Protein AF-A0A1W9GXA9-F1 (afdb_monomer)

Secondary structure (DSSP, 8-state):
-EEEEEEEEEESS-HHHHHHHHHHHHHHHTTSHHHHHHHHHHHHH-TT-S-HHHHHHHHHHHHHTS-HHHHSEEEEEEEEEETTEEEEEEEEE--SS----S---EEEEES-SSPPEEPS-TT-HHHHHHHHHHHHHHHHHHTTTSEE--HHHHHHTTT--HHHHHHS--

Nearest PDB structures (foldseek):
  7n0z-assembly1_A  TM=3.886E-01  e=2.620E+00  Homo sapiens
  7kpr-assembly1_B  TM=3.472E-01  e=4.188E+00  Homo sapiens
  4nkb-assembly1_B-2  TM=4.364E-01  e=5.296E+00  Caenorhabditis elegans
  4nkb-assembly1_A  TM=4.375E-01  e=7.983E+00  Caenorhabditis elegans

pLDDT: mean 88.66, std 10.54, range [59.41, 97.94]

Mean predicted aligned error: 6.64 Å

Radius of gyration: 21.47 Å; Cα contacts (8 Å, |Δi|>4): 237; chains: 1; bounding box: 40×28×62 Å

Foldseek 3Di:
DKFWFDKWFWFQDDPVVLVVVLVVQCVVQCPDPNNVVQLVVVCVVPVPDPCSVVVSSQVSCVVSQHDRVPQRGFWMWIWIDDPQWIATWIWGFPDPDRDRDPDGDIDTPGRHQDDIFGQPDLVDLVSLLVRVVVVVVRVCVVSVSIDIPCPVVVVCSVPDSSSVSNVPGD

Structure (mmCIF, N/CA/C/O backbone):
data_AF-A0A1W9GXA9-F1
#
_entry.id   AF-A0A1W9GXA9-F1
#
loop_
_atom_site.group_PDB
_atom_site.id
_atom_site.type_symbol
_atom_site.label_atom_id
_atom_site.label_alt_id
_atom_site.label_comp_id
_atom_site.label_asym_id
_atom_site.label_entity_id
_atom_site.label_seq_id
_atom_site.pdbx_PDB_ins_code
_atom_site.Cartn_x
_atom_site.Cartn_y
_atom_site.Cartn_z
_atom_site.occupancy
_atom_site.B_iso_or_equiv
_atom_site.auth_seq_id
_atom_site.auth_comp_id
_atom_site.auth_asym_id
_atom_site.auth_atom_id
_atom_site.pdbx_PDB_model_num
ATOM 1 N N . MET A 1 1 ? -3.124 -10.463 21.929 1.00 69.94 1 MET A N 1
ATOM 2 C CA . MET A 1 1 ? -2.898 -11.278 20.712 1.00 69.94 1 MET A CA 1
ATOM 3 C C . MET A 1 1 ? -2.881 -10.351 19.504 1.00 69.94 1 MET A C 1
ATOM 5 O O . MET A 1 1 ? -3.643 -9.392 19.504 1.00 69.94 1 MET A O 1
ATOM 9 N N . LYS A 1 2 ? -1.987 -10.582 18.538 1.00 85.88 2 LYS A N 1
ATOM 10 C CA . LYS A 1 2 ? -1.835 -9.767 17.324 1.00 85.88 2 LYS A CA 1
ATOM 11 C C . LYS A 1 2 ? -2.601 -10.443 16.184 1.00 85.88 2 LYS A C 1
ATOM 13 O O . LYS A 1 2 ? -2.265 -11.579 15.882 1.00 85.88 2 LYS A O 1
ATOM 18 N N . LYS A 1 3 ? -3.582 -9.767 15.583 1.00 92.56 3 LYS A N 1
ATOM 19 C CA . LYS A 1 3 ? -4.440 -10.329 14.523 1.00 92.56 3 LYS A CA 1
ATOM 20 C C . LYS A 1 3 ? -4.248 -9.593 13.203 1.00 92.56 3 LYS A C 1
ATOM 22 O O . LYS A 1 3 ? -4.420 -8.376 13.172 1.00 92.56 3 LYS A O 1
ATOM 27 N N . TYR A 1 4 ? -3.865 -10.294 12.141 1.00 94.50 4 TYR A N 1
ATOM 28 C CA . TYR A 1 4 ? -3.685 -9.740 10.795 1.00 94.50 4 TYR A CA 1
ATOM 29 C C . TYR A 1 4 ? -5.027 -9.629 10.078 1.00 94.50 4 TYR A C 1
ATOM 31 O O . TYR A 1 4 ? -5.739 -10.626 9.968 1.00 94.50 4 TYR A O 1
ATOM 39 N N . PHE A 1 5 ? -5.340 -8.455 9.527 1.00 94.31 5 PHE A N 1
ATOM 40 C CA . PHE A 1 5 ? -6.616 -8.264 8.829 1.00 94.31 5 PHE A CA 1
ATOM 41 C C . PHE A 1 5 ? -6.502 -7.654 7.428 1.00 94.31 5 PHE A C 1
ATOM 43 O O . PHE A 1 5 ? -7.393 -7.869 6.613 1.00 94.31 5 PHE A O 1
ATOM 50 N N . PHE A 1 6 ? -5.445 -6.903 7.108 1.00 95.31 6 PHE A N 1
ATOM 51 C CA . PHE A 1 6 ? -5.341 -6.259 5.795 1.00 95.31 6 PHE A CA 1
ATOM 52 C C . PHE A 1 6 ? -3.895 -5.970 5.398 1.00 95.31 6 PHE A C 1
ATOM 54 O O . PHE A 1 6 ? -3.012 -5.853 6.251 1.00 95.31 6 PHE A O 1
ATOM 61 N N . GLU A 1 7 ? -3.649 -5.802 4.100 1.00 96.12 7 GLU A N 1
ATOM 62 C CA . GLU A 1 7 ? -2.363 -5.342 3.590 1.00 96.12 7 GLU A CA 1
ATOM 63 C C . GLU A 1 7 ? -2.499 -4.327 2.461 1.00 96.12 7 GLU A C 1
ATOM 65 O O . GLU A 1 7 ? -3.399 -4.401 1.630 1.00 96.12 7 GLU A O 1
ATOM 70 N N . ILE A 1 8 ? -1.575 -3.370 2.445 1.00 97.62 8 ILE A N 1
ATOM 71 C CA . ILE A 1 8 ? -1.502 -2.302 1.451 1.00 97.62 8 ILE A CA 1
ATOM 72 C C . ILE A 1 8 ? -0.194 -2.473 0.677 1.00 97.62 8 ILE A C 1
ATOM 74 O O . ILE A 1 8 ? 0.885 -2.382 1.283 1.00 97.62 8 ILE A O 1
ATOM 78 N N . PRO A 1 9 ? -0.248 -2.717 -0.642 1.00 97.62 9 PRO A N 1
ATOM 79 C CA . PRO A 1 9 ? 0.946 -2.758 -1.465 1.00 97.62 9 PRO A CA 1
ATOM 80 C C . PRO A 1 9 ? 1.622 -1.385 -1.532 1.00 97.62 9 PRO A C 1
ATOM 82 O O . PRO A 1 9 ? 0.980 -0.338 -1.645 1.00 97.62 9 PRO A O 1
ATOM 85 N N . VAL 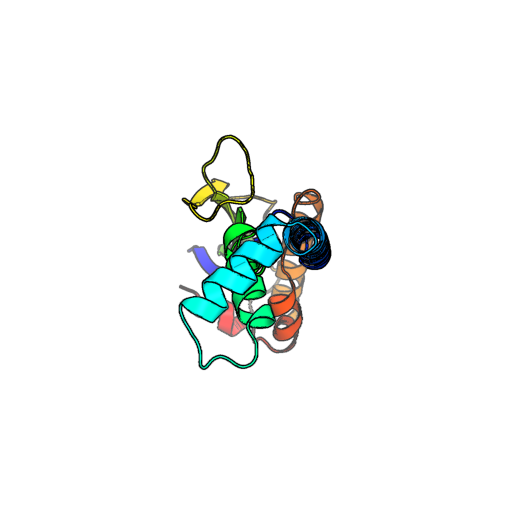A 1 10 ? 2.949 -1.403 -1.489 1.00 97.50 10 VAL A N 1
ATOM 86 C CA . VAL A 1 10 ? 3.802 -0.224 -1.626 1.00 97.50 10 VAL A CA 1
ATOM 87 C C . VAL A 1 10 ? 4.544 -0.326 -2.947 1.00 97.50 10 VAL A C 1
ATOM 89 O O . VAL A 1 10 ? 5.342 -1.244 -3.139 1.00 97.50 10 VAL A O 1
ATOM 92 N N . TYR A 1 11 ? 4.322 0.624 -3.844 1.00 97.19 11 TYR A N 1
ATOM 93 C CA . TYR A 1 11 ? 4.944 0.698 -5.160 1.00 97.19 11 TYR A CA 1
ATOM 94 C C . TYR A 1 11 ? 6.095 1.701 -5.180 1.00 97.19 11 TYR A C 1
ATOM 96 O O . TYR A 1 11 ? 6.095 2.716 -4.479 1.00 97.19 11 TYR A O 1
ATOM 104 N N . ARG A 1 12 ? 7.095 1.435 -6.025 1.00 95.81 12 ARG A N 1
ATOM 105 C CA . ARG A 1 12 ? 8.227 2.353 -6.228 1.00 95.81 12 ARG A CA 1
ATOM 106 C C . ARG A 1 12 ? 7.792 3.689 -6.834 1.00 95.81 12 ARG A C 1
ATOM 108 O O . ARG A 1 12 ? 8.354 4.719 -6.475 1.00 95.81 12 ARG A O 1
ATOM 115 N N . ILE A 1 13 ? 6.857 3.635 -7.782 1.00 95.62 13 ILE A N 1
ATOM 116 C CA . ILE A 1 13 ? 6.301 4.758 -8.548 1.00 95.62 13 ILE A CA 1
ATOM 117 C C . ILE A 1 13 ? 4.809 4.514 -8.801 1.00 95.62 13 ILE A C 1
ATOM 119 O O . ILE A 1 13 ? 4.375 3.362 -8.756 1.00 95.62 13 ILE A O 1
ATOM 123 N N . SER A 1 14 ? 4.044 5.571 -9.083 1.00 95.38 14 SER A N 1
ATOM 124 C CA . SER A 1 14 ? 2.632 5.451 -9.466 1.00 95.38 14 SER A CA 1
ATOM 125 C C . SER A 1 14 ? 2.458 4.777 -10.829 1.00 95.38 14 SER A C 1
ATOM 127 O O . SER A 1 14 ? 3.386 4.758 -11.646 1.00 95.38 14 SER A O 1
ATOM 129 N N . GLU A 1 15 ? 1.252 4.270 -11.081 1.00 95.25 15 GLU A N 1
ATOM 130 C CA . GLU A 1 15 ? 0.869 3.647 -12.352 1.00 95.25 15 GLU A CA 1
ATOM 131 C C . GLU A 1 15 ? 1.061 4.606 -13.526 1.00 95.25 15 GLU A C 1
ATOM 133 O O . GLU A 1 15 ? 1.800 4.298 -14.453 1.00 95.25 15 GLU A O 1
ATOM 138 N N . SER A 1 16 ? 0.551 5.833 -13.410 1.00 95.25 16 SER A N 1
ATOM 139 C CA . SER A 1 16 ? 0.685 6.870 -14.441 1.00 95.25 16 SER A CA 1
ATOM 140 C C . SER A 1 16 ? 2.138 7.181 -14.824 1.00 95.25 16 SER A C 1
ATOM 142 O O . SER A 1 16 ? 2.463 7.385 -15.995 1.00 95.25 16 SER A O 1
ATOM 144 N N . VAL A 1 17 ? 3.051 7.204 -13.845 1.00 96.00 17 VAL A N 1
ATOM 145 C CA . VAL A 1 17 ? 4.482 7.422 -14.102 1.00 96.00 17 VAL A CA 1
ATOM 146 C C . VAL A 1 17 ? 5.093 6.198 -14.781 1.00 96.00 17 VAL A C 1
ATOM 148 O O . VAL A 1 17 ? 5.953 6.351 -15.648 1.00 96.00 17 VAL A O 1
ATOM 151 N N . TYR A 1 18 ? 4.669 4.991 -14.405 1.00 95.56 18 TYR A N 1
ATOM 152 C CA . TYR A 1 18 ? 5.134 3.760 -15.034 1.00 95.56 18 TYR A CA 1
ATOM 153 C C . TYR A 1 18 ? 4.668 3.637 -16.482 1.00 95.56 18 TYR A C 1
ATOM 155 O O . TYR A 1 18 ? 5.490 3.350 -17.347 1.00 95.56 18 TYR A O 1
ATOM 163 N N . GLU A 1 19 ? 3.386 3.885 -16.744 1.00 93.19 19 GLU A N 1
ATOM 164 C CA . GLU A 1 19 ? 2.795 3.865 -18.083 1.00 93.19 19 GLU A CA 1
ATOM 165 C C . GLU A 1 19 ? 3.527 4.836 -19.003 1.00 93.19 19 GLU A C 1
ATOM 167 O O . GLU A 1 19 ? 4.008 4.430 -20.057 1.00 93.19 19 GLU A O 1
ATOM 172 N N . LYS A 1 20 ? 3.777 6.070 -18.546 1.00 94.94 20 LYS A N 1
ATOM 173 C CA . LYS A 1 20 ? 4.577 7.039 -19.306 1.00 94.94 20 LYS A CA 1
ATOM 174 C C . LYS A 1 20 ? 5.991 6.529 -19.614 1.00 94.94 20 LYS A C 1
ATOM 176 O O . LYS A 1 20 ? 6.464 6.660 -20.740 1.00 94.94 20 LYS A O 1
ATOM 181 N N . GLN A 1 21 ? 6.678 5.931 -18.634 1.00 94.81 21 GLN A N 1
ATOM 182 C CA . GLN A 1 21 ? 8.014 5.355 -18.855 1.00 94.81 21 GLN A CA 1
ATOM 183 C C . GLN A 1 21 ? 7.986 4.166 -19.826 1.00 94.81 21 GLN A C 1
ATOM 185 O O . GLN A 1 21 ? 8.954 3.962 -20.563 1.00 94.81 21 GLN A O 1
ATOM 190 N N . MET A 1 22 ? 6.915 3.370 -19.806 1.00 91.00 22 MET A N 1
ATOM 191 C CA . MET A 1 22 ? 6.728 2.238 -20.708 1.00 91.00 22 MET A CA 1
ATOM 192 C C . MET A 1 22 ? 6.455 2.722 -22.130 1.00 91.00 22 MET A C 1
ATOM 194 O O . MET A 1 22 ? 7.119 2.262 -23.054 1.00 91.00 22 MET A O 1
ATOM 198 N N . ASP A 1 23 ? 5.570 3.699 -22.304 1.00 89.12 23 ASP A N 1
ATOM 199 C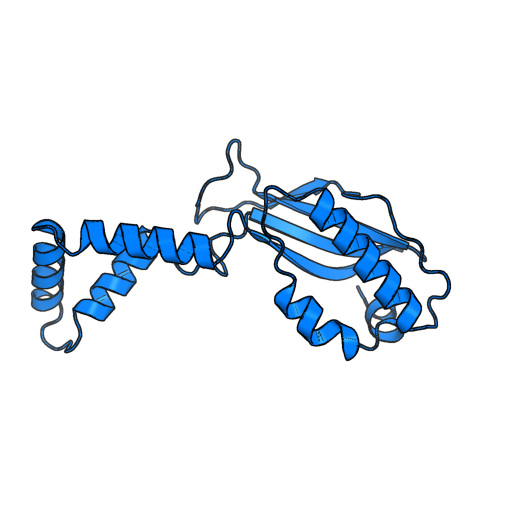 CA . ASP A 1 23 ? 5.282 4.312 -23.599 1.00 89.12 23 ASP A CA 1
ATOM 200 C C . ASP A 1 23 ? 6.537 4.915 -24.227 1.00 89.12 23 ASP A C 1
ATOM 202 O O . ASP A 1 23 ? 6.823 4.670 -25.398 1.00 89.12 23 ASP A O 1
ATOM 206 N N . ASP 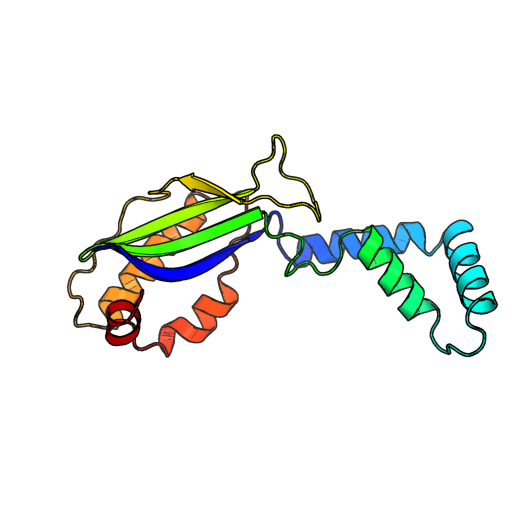A 1 24 ? 7.334 5.651 -23.448 1.00 90.69 24 ASP A N 1
ATOM 207 C CA . ASP A 1 24 ? 8.606 6.207 -23.914 1.00 90.69 24 ASP A CA 1
ATOM 208 C C . ASP A 1 24 ? 9.600 5.103 -24.317 1.00 90.69 24 ASP A C 1
ATOM 210 O O . ASP A 1 24 ? 10.347 5.256 -25.286 1.00 90.69 24 ASP A O 1
ATOM 214 N N . PHE A 1 25 ? 9.617 3.972 -23.603 1.00 89.69 25 PHE A N 1
ATOM 215 C CA . PHE A 1 25 ? 10.440 2.814 -23.959 1.00 89.69 25 PHE A CA 1
ATOM 216 C C . PHE A 1 25 ? 9.978 2.169 -25.273 1.00 89.69 25 PHE A C 1
ATOM 218 O O . PHE A 1 25 ? 10.801 1.937 -26.163 1.00 89.69 25 PHE A O 1
ATOM 225 N N . LEU A 1 26 ? 8.672 1.933 -25.426 1.00 84.44 26 LEU A N 1
ATOM 226 C CA . LEU A 1 26 ? 8.079 1.364 -26.637 1.00 84.44 26 LEU A CA 1
ATOM 227 C C . LEU A 1 26 ? 8.331 2.272 -27.846 1.00 84.44 26 LEU A C 1
ATOM 229 O O . LEU A 1 26 ? 8.832 1.804 -28.871 1.00 84.44 26 LEU A O 1
ATOM 233 N N . ARG A 1 27 ? 8.108 3.584 -27.696 1.00 82.25 27 ARG A N 1
ATOM 234 C CA . ARG A 1 27 ? 8.406 4.600 -28.718 1.00 82.25 27 ARG A CA 1
ATOM 235 C C . ARG A 1 27 ? 9.881 4.698 -29.077 1.00 82.25 27 ARG A C 1
ATOM 237 O O . ARG A 1 27 ? 10.184 5.245 -30.119 1.00 82.25 27 ARG A O 1
ATOM 244 N N . ARG A 1 28 ? 10.819 4.224 -28.259 1.00 83.12 28 ARG A N 1
ATOM 245 C CA . ARG A 1 28 ? 12.245 4.190 -28.640 1.00 83.12 28 ARG A CA 1
ATOM 246 C C . ARG A 1 28 ? 12.629 2.898 -29.346 1.00 83.12 28 ARG A C 1
ATOM 248 O O . ARG A 1 28 ? 13.540 2.907 -30.163 1.00 83.12 28 ARG A O 1
ATOM 255 N N . LYS A 1 29 ? 11.964 1.787 -29.031 1.00 79.25 29 LYS A N 1
ATOM 256 C CA . LYS A 1 29 ? 12.282 0.463 -29.582 1.00 79.25 29 LYS A CA 1
ATOM 257 C C . LYS A 1 29 ? 11.605 0.217 -30.931 1.00 79.25 29 LYS A C 1
ATOM 259 O O . LYS A 1 29 ? 12.282 -0.172 -31.880 1.00 79.25 29 LYS A O 1
ATOM 264 N N . ILE A 1 30 ? 10.307 0.503 -31.034 1.00 73.06 30 ILE A N 1
ATOM 265 C CA . ILE A 1 30 ? 9.488 0.228 -32.226 1.00 73.06 30 ILE A CA 1
ATOM 266 C C . ILE A 1 30 ? 9.929 1.024 -33.476 1.00 73.06 30 ILE A C 1
ATOM 268 O O . ILE A 1 30 ? 10.018 0.411 -34.536 1.00 73.06 30 ILE A O 1
ATOM 272 N N . PRO A 1 31 ? 10.275 2.329 -33.416 1.00 62.38 31 PRO A N 1
ATOM 273 C CA . PRO A 1 31 ? 10.639 3.090 -34.618 1.00 62.38 31 PRO A CA 1
ATOM 274 C C . PRO A 1 31 ? 12.088 2.902 -35.093 1.00 62.38 31 PRO A C 1
ATOM 276 O O . PRO A 1 31 ? 12.530 3.605 -35.997 1.00 62.38 31 PRO A O 1
ATOM 279 N N . THR A 1 32 ? 12.849 1.967 -34.521 1.00 64.19 32 THR A N 1
ATOM 280 C CA . THR A 1 32 ? 14.210 1.661 -34.996 1.00 64.19 32 THR A CA 1
ATOM 281 C C . THR A 1 32 ? 14.210 0.499 -35.991 1.00 64.19 32 THR A C 1
ATOM 283 O O . THR A 1 32 ? 13.336 -0.366 -35.949 1.00 64.19 32 THR A O 1
ATOM 286 N N . TYR A 1 33 ? 15.238 0.423 -36.848 1.00 60.38 33 TYR A N 1
ATOM 287 C CA . TYR A 1 33 ? 15.481 -0.715 -37.752 1.00 60.38 33 TYR A CA 1
ATOM 288 C C . TYR A 1 33 ? 15.411 -2.073 -37.028 1.00 60.38 33 TYR A C 1
ATOM 290 O O . TYR A 1 33 ? 14.877 -3.040 -37.563 1.00 60.38 33 TYR A O 1
ATOM 298 N N . ASN A 1 34 ? 15.882 -2.136 -35.778 1.00 65.38 34 ASN A N 1
ATOM 299 C CA . ASN A 1 34 ? 15.817 -3.345 -34.957 1.00 65.38 34 ASN A CA 1
ATOM 300 C C . ASN A 1 34 ? 14.381 -3.707 -34.546 1.00 65.38 34 ASN A C 1
ATOM 302 O O . ASN A 1 34 ? 14.035 -4.885 -34.586 1.00 65.38 34 ASN A O 1
ATOM 306 N N . GLY A 1 35 ? 13.540 -2.716 -34.230 1.00 66.81 35 GLY A N 1
ATOM 307 C CA . GLY A 1 35 ? 12.112 -2.927 -33.984 1.00 66.81 35 GLY A CA 1
ATOM 308 C C . GLY A 1 35 ? 11.412 -3.494 -35.218 1.00 66.81 35 GLY A C 1
ATOM 309 O O . GLY A 1 35 ? 10.742 -4.518 -35.130 1.00 66.81 35 GLY A O 1
ATOM 310 N N . MET A 1 36 ? 11.655 -2.916 -36.401 1.00 68.12 36 MET A N 1
ATOM 311 C CA . MET A 1 36 ? 11.118 -3.452 -37.662 1.00 68.12 36 MET A CA 1
ATOM 312 C C . MET A 1 36 ? 11.651 -4.854 -37.986 1.00 68.12 36 MET A C 1
ATOM 314 O O . MET A 1 36 ? 10.890 -5.706 -38.441 1.00 68.12 36 MET A O 1
ATOM 318 N N . LYS A 1 37 ? 12.933 -5.127 -37.711 1.00 69.50 37 LYS A N 1
ATOM 319 C CA . LYS A 1 37 ? 13.539 -6.455 -37.868 1.00 69.50 37 LYS A CA 1
ATOM 320 C C . LYS A 1 37 ? 12.872 -7.494 -36.961 1.00 69.50 37 LYS A C 1
ATOM 322 O O . LYS A 1 37 ? 12.609 -8.601 -37.421 1.00 69.50 37 LYS A O 1
ATOM 327 N N . GLU A 1 38 ? 12.560 -7.161 -35.709 1.00 69.06 38 GLU A N 1
ATOM 328 C CA . GLU A 1 38 ? 11.819 -8.050 -34.799 1.00 69.06 38 GLU A CA 1
ATOM 329 C C . GLU A 1 38 ? 10.371 -8.282 -35.253 1.00 69.06 38 GLU A C 1
ATOM 331 O O . GLU A 1 38 ? 9.897 -9.420 -35.201 1.00 69.06 38 GLU A O 1
ATOM 336 N N . ILE A 1 39 ? 9.689 -7.256 -35.783 1.00 69.88 39 ILE A N 1
ATOM 337 C CA . ILE A 1 39 ? 8.365 -7.424 -36.410 1.00 69.88 39 ILE A CA 1
ATOM 338 C C . ILE A 1 39 ? 8.471 -8.402 -37.582 1.00 69.88 39 ILE A C 1
ATOM 340 O O . ILE A 1 39 ? 7.695 -9.354 -37.657 1.00 69.88 39 ILE A O 1
ATOM 344 N N . LEU A 1 40 ? 9.458 -8.222 -38.463 1.00 70.56 40 LEU A N 1
ATOM 345 C CA . LEU A 1 40 ? 9.659 -9.087 -39.625 1.00 70.56 40 LEU A CA 1
ATOM 346 C C . LEU A 1 40 ? 9.959 -10.537 -39.208 1.00 70.56 40 LEU A C 1
ATOM 348 O O . LEU A 1 40 ? 9.346 -11.470 -39.719 1.00 70.56 40 LEU A O 1
ATOM 352 N N . LEU A 1 41 ? 10.855 -10.731 -38.235 1.00 73.81 41 LEU A N 1
ATOM 353 C CA . LEU A 1 41 ? 11.200 -12.050 -37.697 1.00 73.81 41 LEU A CA 1
ATOM 354 C C . LEU A 1 41 ? 10.008 -12.731 -37.013 1.00 73.81 41 LEU A C 1
ATOM 356 O O . LEU A 1 41 ? 9.854 -13.947 -37.132 1.00 73.81 41 LEU A O 1
ATOM 360 N N . SER A 1 42 ? 9.158 -11.976 -36.312 1.00 68.69 42 SER A N 1
ATOM 361 C CA . SER A 1 42 ? 7.955 -12.533 -35.684 1.00 68.69 42 SER A CA 1
ATOM 362 C C . SER A 1 42 ? 6.909 -12.961 -36.719 1.00 68.69 42 SER A C 1
ATOM 364 O O . SER A 1 42 ? 6.326 -14.032 -36.557 1.00 68.69 42 SER A O 1
ATOM 366 N N . ARG A 1 43 ? 6.751 -12.204 -37.819 1.00 69.75 43 ARG A N 1
ATOM 367 C CA . ARG A 1 43 ? 5.917 -12.575 -38.979 1.00 69.75 43 ARG A CA 1
ATOM 368 C C . ARG A 1 43 ? 6.410 -13.840 -39.671 1.00 69.75 43 ARG A C 1
ATOM 370 O O . ARG A 1 43 ? 5.609 -14.720 -39.952 1.00 69.75 43 ARG A O 1
ATOM 377 N N . ILE A 1 44 ? 7.720 -13.950 -39.902 1.00 74.00 44 ILE A N 1
ATOM 378 C CA . ILE A 1 44 ? 8.326 -15.136 -40.530 1.00 74.00 44 ILE A CA 1
ATOM 379 C C . ILE A 1 44 ? 8.126 -16.378 -39.652 1.00 74.00 44 ILE A C 1
ATOM 381 O O . ILE A 1 44 ? 7.814 -17.448 -40.165 1.00 74.00 44 ILE A O 1
ATOM 385 N N . LYS A 1 45 ? 8.282 -16.247 -38.328 1.00 74.94 45 LYS A N 1
ATOM 386 C CA . LYS A 1 45 ? 8.080 -17.366 -37.394 1.00 74.94 45 LYS A CA 1
ATOM 387 C C . LYS A 1 45 ? 6.612 -17.755 -37.215 1.00 74.94 45 LYS A C 1
ATOM 389 O O . LYS A 1 45 ? 6.350 -18.918 -36.939 1.00 74.94 45 LYS A O 1
ATOM 394 N N . ASN A 1 46 ? 5.677 -16.812 -37.348 1.00 70.12 46 ASN A N 1
ATOM 395 C CA . ASN A 1 46 ? 4.248 -17.040 -37.120 1.00 70.12 46 ASN A CA 1
ATOM 396 C C . ASN A 1 46 ? 3.396 -16.453 -38.267 1.00 70.12 46 ASN A C 1
ATOM 398 O O . ASN A 1 46 ? 2.716 -15.442 -38.070 1.00 70.12 46 ASN A O 1
ATOM 402 N N . PRO A 1 47 ? 3.396 -17.079 -39.459 1.00 61.59 47 PRO A N 1
ATOM 403 C CA . PRO A 1 47 ? 2.806 -16.515 -40.681 1.00 61.59 47 PRO A CA 1
ATOM 404 C C . PRO A 1 47 ? 1.265 -16.396 -40.704 1.00 61.59 47 PRO A C 1
ATOM 406 O O . PRO A 1 47 ? 0.706 -16.028 -41.731 1.00 61.59 47 PRO A O 1
ATOM 409 N N . GLY A 1 48 ? 0.565 -16.666 -39.594 1.00 65.12 48 GLY A N 1
ATOM 410 C CA . GLY A 1 48 ? -0.901 -16.579 -39.482 1.00 65.12 48 GLY A CA 1
ATOM 411 C C . GLY A 1 48 ? -1.428 -15.538 -38.485 1.00 65.12 48 GLY A C 1
ATOM 412 O O . GLY A 1 48 ? -2.634 -15.470 -38.265 1.00 65.12 48 GLY A O 1
ATOM 413 N N . ILE A 1 49 ? -0.557 -14.750 -37.845 1.00 63.03 49 ILE A N 1
ATOM 414 C CA . ILE A 1 49 ? -0.970 -13.774 -36.823 1.00 63.03 49 ILE A CA 1
ATOM 415 C C . ILE A 1 49 ? -1.248 -12.418 -37.482 1.00 63.03 49 ILE A C 1
ATOM 417 O O . ILE A 1 49 ? -0.335 -11.778 -38.005 1.00 63.03 49 ILE A O 1
ATOM 421 N N . SER A 1 50 ? -2.506 -11.969 -37.426 1.00 59.41 50 SER A N 1
ATOM 422 C CA . SER A 1 50 ? -2.969 -10.713 -38.037 1.00 59.41 50 SER A CA 1
ATOM 423 C C . SER A 1 50 ? -2.440 -9.452 -37.345 1.00 59.41 50 SER A C 1
ATOM 425 O O . SER A 1 50 ? -2.306 -8.418 -37.995 1.00 59.41 50 SER A O 1
ATOM 427 N N . ASP A 1 51 ? -2.091 -9.531 -36.055 1.00 68.56 51 ASP A N 1
ATOM 428 C CA . ASP A 1 51 ? -1.640 -8.382 -35.265 1.00 68.56 51 ASP A CA 1
ATOM 429 C C . ASP A 1 51 ? -0.251 -8.600 -34.644 1.00 68.56 51 ASP A C 1
ATOM 431 O O . ASP A 1 51 ? -0.058 -8.816 -33.443 1.00 68.56 51 ASP A O 1
ATOM 435 N N . THR A 1 52 ? 0.769 -8.543 -35.498 1.00 65.31 52 THR A N 1
ATOM 436 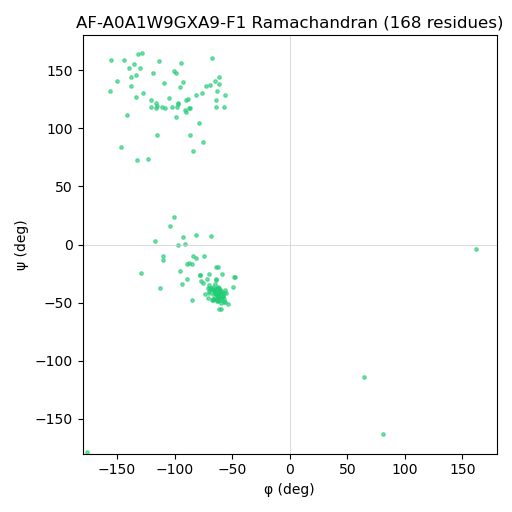C CA . THR A 1 52 ? 2.176 -8.602 -35.075 1.00 65.31 52 THR A CA 1
ATOM 437 C C . THR A 1 52 ? 2.605 -7.421 -34.206 1.00 65.31 52 THR A C 1
ATOM 439 O O . THR A 1 52 ? 3.586 -7.536 -33.470 1.00 65.31 52 THR A O 1
ATOM 442 N N . ASN A 1 53 ? 1.870 -6.305 -34.242 1.00 66.38 53 ASN A N 1
ATOM 443 C CA . ASN A 1 53 ? 2.163 -5.141 -33.411 1.00 66.38 53 ASN A CA 1
ATOM 444 C C . ASN A 1 53 ? 1.776 -5.407 -31.952 1.00 66.38 53 ASN A C 1
ATOM 446 O O . ASN A 1 53 ? 2.571 -5.120 -31.054 1.00 66.38 53 ASN A O 1
ATOM 450 N N . ALA A 1 54 ? 0.616 -6.022 -31.704 1.00 67.69 54 ALA A N 1
ATOM 451 C CA . ALA A 1 54 ? 0.205 -6.438 -30.363 1.00 67.69 54 ALA A CA 1
ATOM 452 C C . ALA A 1 54 ? 1.176 -7.461 -29.744 1.00 67.69 54 ALA A C 1
ATOM 454 O O . ALA A 1 54 ? 1.547 -7.347 -28.573 1.00 67.69 54 ALA A O 1
ATOM 455 N N . MET A 1 55 ? 1.659 -8.425 -30.537 1.00 71.44 55 MET A N 1
ATOM 456 C CA . MET A 1 55 ? 2.621 -9.430 -30.070 1.00 71.44 55 MET A CA 1
ATOM 457 C C . MET A 1 55 ? 3.976 -8.811 -29.698 1.00 71.44 55 MET A C 1
ATOM 459 O O . MET A 1 55 ? 4.499 -9.098 -28.616 1.00 71.44 55 MET A O 1
ATOM 463 N N . LEU A 1 56 ? 4.524 -7.933 -30.548 1.00 72.50 56 LEU A N 1
ATOM 464 C CA . LEU A 1 56 ? 5.767 -7.220 -30.243 1.00 72.50 56 LEU A CA 1
ATOM 465 C C . LEU A 1 56 ? 5.599 -6.323 -29.013 1.00 72.50 56 LEU A C 1
ATOM 467 O O . LEU A 1 56 ? 6.456 -6.327 -28.133 1.00 72.50 56 LEU A O 1
ATOM 471 N N . SER A 1 57 ? 4.479 -5.607 -28.915 1.00 71.50 57 SER A N 1
ATOM 472 C CA . SER A 1 57 ? 4.174 -4.761 -27.758 1.00 71.50 57 SER A CA 1
ATOM 473 C C . SER A 1 57 ? 4.148 -5.594 -26.476 1.00 71.50 57 SER A C 1
ATOM 475 O O . SER A 1 57 ?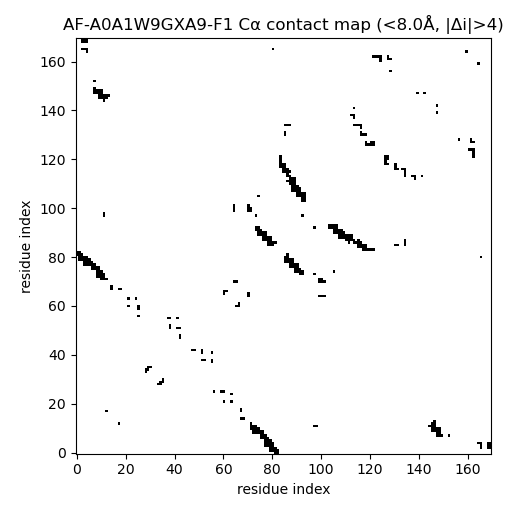 4.800 -5.236 -25.502 1.00 71.50 57 SER A O 1
ATOM 477 N N . GLY A 1 58 ? 3.525 -6.777 -26.497 1.00 78.12 58 GLY A N 1
ATOM 478 C CA . GLY A 1 58 ? 3.547 -7.714 -25.372 1.00 78.12 58 GLY A CA 1
ATOM 479 C C . GLY A 1 58 ? 4.951 -8.218 -25.003 1.00 78.12 58 GLY A C 1
ATOM 480 O O . GLY A 1 58 ? 5.265 -8.359 -23.818 1.00 78.12 58 GLY A O 1
ATOM 481 N N . MET A 1 59 ? 5.819 -8.475 -25.987 1.00 81.81 59 MET A N 1
ATOM 482 C CA . MET A 1 59 ? 7.218 -8.858 -25.742 1.00 81.81 59 MET A CA 1
ATOM 483 C C . MET A 1 59 ? 8.029 -7.707 -25.140 1.00 81.81 59 MET A C 1
ATOM 485 O O . MET A 1 59 ? 8.693 -7.894 -24.119 1.00 81.81 59 MET A O 1
ATOM 489 N N . LEU A 1 60 ? 7.927 -6.510 -25.717 1.00 83.25 60 LEU A N 1
ATOM 490 C CA . LEU A 1 60 ? 8.635 -5.319 -25.255 1.00 83.25 60 LEU A CA 1
ATOM 491 C C . LEU A 1 60 ? 8.139 -4.859 -23.880 1.00 83.25 60 LEU A C 1
ATOM 493 O O . LEU A 1 60 ? 8.950 -4.472 -23.043 1.00 83.25 60 LEU A O 1
ATOM 497 N N . SER A 1 61 ? 6.843 -4.977 -23.580 1.00 83.56 61 SER A N 1
ATOM 498 C CA . SER A 1 61 ? 6.317 -4.741 -22.232 1.00 83.56 61 SER A CA 1
ATOM 499 C C . SER A 1 61 ? 6.931 -5.710 -21.218 1.00 83.56 61 SER A C 1
ATOM 501 O O . SER A 1 61 ? 7.286 -5.296 -20.113 1.00 83.56 61 SER A O 1
ATOM 503 N N . LYS A 1 62 ? 7.136 -6.988 -21.576 1.00 85.81 62 LYS A N 1
ATOM 504 C CA . LYS A 1 62 ? 7.839 -7.960 -20.715 1.00 85.81 62 LYS A CA 1
ATOM 505 C C . LYS A 1 62 ? 9.325 -7.631 -20.548 1.00 85.81 62 LYS A C 1
ATOM 507 O O . LYS A 1 62 ? 9.841 -7.814 -19.444 1.00 85.81 62 LYS A O 1
ATOM 512 N N . GLU A 1 63 ? 9.998 -7.159 -21.600 1.00 87.94 63 GLU A N 1
ATOM 513 C CA . GLU A 1 63 ? 11.386 -6.668 -21.534 1.00 87.94 63 GLU A CA 1
ATOM 514 C C . GLU A 1 63 ? 11.483 -5.450 -20.609 1.00 87.94 63 GLU A C 1
ATOM 516 O O . GLU A 1 63 ? 12.357 -5.391 -19.743 1.00 87.94 63 GLU A O 1
ATOM 521 N N . PHE A 1 64 ? 10.541 -4.513 -20.735 1.00 90.19 64 PHE A N 1
ATOM 522 C CA . PHE A 1 64 ? 10.486 -3.320 -19.907 1.00 90.19 64 PHE A CA 1
ATOM 523 C C . PHE A 1 64 ? 10.297 -3.673 -18.431 1.00 90.19 64 PHE A C 1
ATOM 525 O O . PHE A 1 64 ? 10.996 -3.126 -17.580 1.00 90.19 64 PHE A O 1
ATOM 532 N N . GLY A 1 65 ? 9.374 -4.570 -18.097 1.00 89.25 65 GLY A N 1
ATOM 533 C CA . GLY A 1 65 ? 9.144 -4.971 -16.706 1.00 89.25 65 GLY A CA 1
ATOM 534 C C . GLY A 1 65 ? 7.812 -5.654 -16.416 1.00 89.25 65 GLY A C 1
ATOM 535 O O . GLY A 1 65 ? 7.617 -6.099 -15.289 1.00 89.25 65 GLY A O 1
ATOM 536 N N . GLY A 1 66 ? 6.931 -5.773 -17.407 1.00 91.19 66 GLY A N 1
ATOM 537 C CA . GLY A 1 66 ? 5.621 -6.404 -17.295 1.00 91.19 66 GLY A CA 1
ATOM 538 C C . GLY A 1 66 ? 4.550 -5.489 -16.689 1.00 91.19 66 GLY A C 1
ATOM 539 O O . GLY A 1 66 ? 4.719 -4.277 -16.641 1.00 91.19 66 GLY A O 1
ATOM 540 N N . PRO A 1 67 ? 3.426 -6.051 -16.220 1.00 91.19 67 PRO A N 1
ATOM 541 C CA . PRO A 1 67 ? 2.354 -5.253 -15.634 1.00 91.19 67 PRO A CA 1
ATOM 542 C C . PRO A 1 67 ? 2.795 -4.522 -14.356 1.00 91.19 67 PRO A C 1
ATOM 544 O O . PRO A 1 67 ? 3.360 -5.151 -13.450 1.00 91.19 67 PRO A O 1
ATOM 547 N N . TRP A 1 68 ? 2.492 -3.222 -14.268 1.00 94.12 68 TRP A N 1
ATOM 548 C CA . TRP A 1 68 ? 2.822 -2.354 -13.128 1.00 94.12 68 TRP A CA 1
ATOM 549 C C . TRP A 1 68 ? 2.315 -2.924 -11.798 1.00 94.12 68 TRP A C 1
ATOM 551 O O . TRP A 1 68 ? 3.112 -3.125 -10.875 1.00 94.12 68 TRP A O 1
ATOM 561 N N . LYS A 1 69 ? 1.022 -3.285 -11.764 1.00 93.94 69 LYS A N 1
ATOM 562 C CA . LYS A 1 69 ? 0.267 -3.770 -10.593 1.00 93.94 69 LYS A CA 1
ATOM 563 C C . LYS A 1 69 ? 0.963 -4.879 -9.799 1.00 93.94 69 LYS A C 1
ATOM 565 O O . LYS A 1 69 ? 0.770 -4.996 -8.601 1.00 93.94 69 LYS A O 1
ATOM 570 N N . TYR A 1 70 ? 1.805 -5.685 -10.439 1.00 9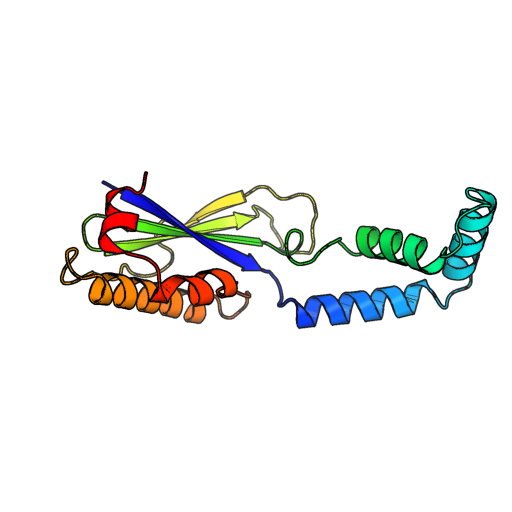2.06 70 TYR A N 1
ATOM 571 C CA . TYR A 1 70 ? 2.514 -6.783 -9.771 1.00 92.06 70 TYR A CA 1
ATOM 572 C C . TYR A 1 70 ? 4.028 -6.542 -9.706 1.00 92.06 70 TYR A C 1
ATOM 574 O O . TYR A 1 70 ? 4.702 -6.856 -8.716 1.00 92.06 70 TYR A O 1
ATOM 582 N N . ASN A 1 71 ? 4.602 -5.954 -10.759 1.00 92.88 71 ASN A N 1
ATOM 583 C CA . ASN A 1 71 ? 6.051 -5.891 -10.918 1.00 92.88 71 ASN A CA 1
ATOM 584 C C . ASN A 1 71 ? 6.696 -4.654 -10.283 1.00 92.88 71 ASN A C 1
ATOM 586 O O . ASN A 1 71 ? 7.885 -4.709 -9.974 1.00 92.88 71 ASN A O 1
ATOM 590 N N . GLU A 1 72 ? 5.947 -3.601 -9.951 1.00 94.94 72 GLU A N 1
ATOM 591 C CA . GLU A 1 72 ? 6.496 -2.409 -9.273 1.00 94.94 72 GLU A CA 1
ATOM 592 C C . GLU A 1 72 ? 6.324 -2.394 -7.747 1.00 94.94 72 GLU A C 1
ATOM 594 O O . GLU A 1 72 ? 6.813 -1.477 -7.085 1.00 94.94 72 GLU A O 1
ATOM 599 N N . ILE A 1 73 ? 5.708 -3.430 -7.165 1.00 96.06 73 ILE A N 1
ATOM 600 C CA . ILE A 1 73 ? 5.595 -3.570 -5.706 1.00 96.06 73 ILE A CA 1
ATOM 601 C C . ILE A 1 73 ? 6.986 -3.728 -5.070 1.00 96.06 73 ILE A C 1
ATOM 603 O O . ILE A 1 73 ? 7.733 -4.648 -5.405 1.00 96.06 73 ILE A O 1
ATOM 607 N N . ILE A 1 74 ? 7.332 -2.868 -4.122 1.00 96.88 74 ILE A N 1
ATOM 608 C CA . ILE A 1 74 ? 8.594 -2.893 -3.366 1.00 96.88 74 ILE A CA 1
ATOM 609 C C . ILE A 1 74 ? 8.398 -3.288 -1.904 1.00 96.88 74 ILE A C 1
ATOM 611 O O . ILE A 1 74 ? 9.374 -3.542 -1.197 1.00 96.88 74 ILE A O 1
ATOM 615 N N . GLY A 1 75 ? 7.155 -3.358 -1.444 1.00 96.94 75 GLY A N 1
ATOM 616 C CA . GLY A 1 75 ? 6.840 -3.771 -0.092 1.00 96.94 75 GLY A CA 1
ATOM 617 C C . GLY A 1 75 ? 5.347 -3.863 0.157 1.00 96.94 75 GLY A C 1
ATOM 618 O O . GLY A 1 75 ? 4.543 -3.594 -0.730 1.00 96.94 75 GLY A O 1
ATOM 619 N N . TYR A 1 76 ? 5.007 -4.215 1.387 1.00 97.94 76 TYR A N 1
ATOM 620 C CA . TYR A 1 76 ? 3.644 -4.284 1.885 1.00 97.94 76 TYR A CA 1
ATOM 621 C C . TYR A 1 76 ? 3.593 -3.707 3.294 1.00 97.94 76 TYR A C 1
ATOM 623 O O . TYR A 1 76 ? 4.453 -4.000 4.133 1.00 97.94 76 TYR A O 1
ATOM 631 N N . LEU A 1 77 ? 2.573 -2.899 3.554 1.00 97.81 77 LEU A N 1
ATOM 632 C CA . LEU A 1 77 ? 2.174 -2.521 4.901 1.00 97.81 77 LEU A CA 1
ATOM 633 C C . LEU A 1 77 ? 1.147 -3.544 5.369 1.00 97.81 77 LEU A C 1
ATOM 635 O O . LEU A 1 77 ? 0.069 -3.624 4.791 1.00 97.81 77 LEU A O 1
ATOM 639 N N . ARG A 1 78 ? 1.478 -4.340 6.384 1.00 97.19 78 ARG A N 1
ATOM 640 C CA . ARG A 1 78 ? 0.550 -5.313 6.973 1.00 97.19 78 ARG A CA 1
ATOM 641 C C . ARG A 1 78 ? -0.080 -4.698 8.211 1.00 97.19 78 ARG A C 1
ATOM 643 O O . ARG A 1 78 ? 0.639 -4.295 9.127 1.00 97.19 78 ARG A O 1
ATOM 650 N N . LEU A 1 79 ? -1.403 -4.610 8.216 1.00 96.19 79 LEU A N 1
ATOM 651 C CA . LEU A 1 79 ? -2.194 -4.016 9.282 1.00 96.19 79 LEU A CA 1
ATOM 652 C C . LEU A 1 79 ? -2.659 -5.110 10.239 1.00 96.19 79 LEU A C 1
ATOM 654 O O . LEU A 1 79 ? -3.123 -6.178 9.826 1.00 96.19 79 LEU A O 1
ATOM 658 N N . TYR A 1 80 ? -2.535 -4.816 11.526 1.00 95.62 80 TYR A N 1
ATOM 659 C CA . TYR A 1 80 ? -2.902 -5.717 12.600 1.00 95.62 80 TYR A CA 1
ATOM 660 C C . TYR A 1 80 ? -3.706 -4.999 13.667 1.00 95.62 80 TYR A C 1
ATOM 662 O O . TYR A 1 80 ? -3.424 -3.847 13.998 1.00 95.62 80 TYR A O 1
ATOM 670 N N . LEU A 1 81 ? -4.646 -5.724 14.263 1.00 94.50 81 LEU A N 1
ATOM 671 C CA . LEU A 1 81 ? -5.223 -5.350 15.541 1.00 94.50 81 LEU A CA 1
ATOM 672 C C . LEU A 1 81 ? -4.351 -5.950 16.650 1.00 94.50 81 LEU A C 1
ATOM 674 O O . LEU A 1 81 ? -4.185 -7.170 16.748 1.00 94.50 81 LEU A O 1
ATOM 678 N N . TYR A 1 82 ? -3.760 -5.089 17.468 1.00 92.19 82 TYR A N 1
ATOM 679 C CA . TYR A 1 82 ? -2.927 -5.441 18.609 1.00 92.19 82 TYR A CA 1
ATOM 680 C C . TYR A 1 82 ? -3.611 -4.970 19.894 1.00 92.19 82 TYR A C 1
ATOM 682 O O . TYR A 1 82 ? -3.510 -3.810 20.282 1.00 92.19 82 TYR A O 1
ATOM 690 N N . GLY A 1 83 ? -4.368 -5.865 20.535 1.00 90.38 83 GLY A N 1
ATOM 691 C CA . GLY A 1 83 ? -5.249 -5.467 21.637 1.00 90.38 83 GLY A CA 1
ATOM 692 C C . GLY A 1 83 ? -6.341 -4.524 21.129 1.00 90.38 83 GLY A C 1
ATOM 693 O O . GLY A 1 83 ? -7.159 -4.935 20.311 1.00 90.38 83 GLY A O 1
ATOM 694 N N . ASN A 1 84 ? -6.325 -3.270 21.580 1.00 92.62 84 ASN A N 1
ATOM 695 C CA . ASN A 1 84 ? -7.206 -2.201 21.103 1.00 92.62 84 ASN A CA 1
ATOM 696 C C . ASN A 1 84 ? -6.503 -1.201 20.174 1.00 92.62 84 ASN A C 1
ATOM 698 O O . ASN A 1 84 ? -7.012 -0.106 19.971 1.00 92.62 84 ASN A O 1
ATOM 702 N N . GLN A 1 85 ? -5.331 -1.528 19.637 1.00 94.56 85 GLN A N 1
ATOM 703 C CA . GLN A 1 85 ? -4.544 -0.613 18.814 1.00 94.56 85 GLN A CA 1
ATOM 704 C C . GLN A 1 85 ? -4.346 -1.151 17.400 1.00 94.56 85 GLN A C 1
ATOM 706 O O . GLN A 1 85 ? -4.199 -2.355 17.193 1.00 94.56 85 GLN A O 1
ATOM 711 N N . ILE A 1 86 ? -4.280 -0.251 16.423 1.00 95.94 86 ILE A N 1
ATOM 712 C CA . ILE A 1 86 ? -3.869 -0.574 15.059 1.00 95.94 86 ILE A CA 1
ATOM 713 C C . ILE A 1 86 ? -2.345 -0.494 14.978 1.00 95.94 86 ILE A C 1
ATOM 715 O O . ILE A 1 86 ? -1.752 0.572 15.162 1.00 95.94 86 ILE A O 1
ATOM 719 N N . ARG A 1 87 ? -1.714 -1.631 14.680 1.00 95.69 87 ARG A N 1
ATOM 720 C CA . ARG A 1 87 ? -0.272 -1.756 14.439 1.00 95.69 87 ARG A CA 1
ATOM 721 C C . ARG A 1 87 ? -0.023 -2.018 12.962 1.00 95.69 87 ARG A C 1
ATOM 723 O O . ARG A 1 87 ? -0.700 -2.842 12.352 1.00 95.69 87 ARG A O 1
ATOM 730 N N . ILE A 1 88 ? 0.999 -1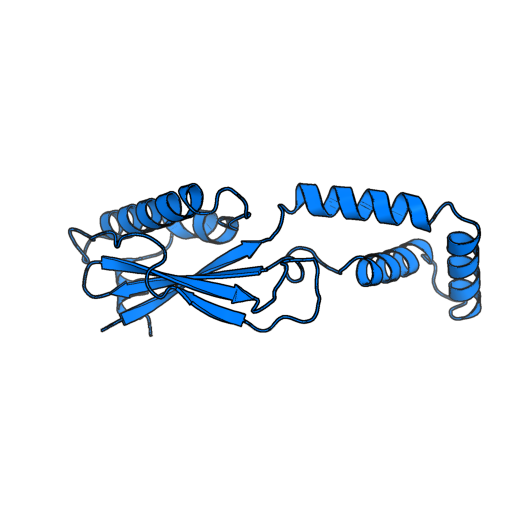.372 12.408 1.00 97.19 88 ILE A N 1
ATOM 731 C CA . ILE A 1 88 ? 1.410 -1.575 11.018 1.00 97.19 88 ILE A CA 1
ATOM 732 C C . ILE A 1 88 ? 2.855 -2.062 10.969 1.00 97.19 88 ILE A C 1
ATOM 734 O O . ILE A 1 88 ? 3.773 -1.411 11.475 1.00 97.19 88 ILE A O 1
ATOM 738 N N . GLU A 1 89 ? 3.049 -3.202 10.317 1.00 97.12 89 GLU A N 1
ATOM 739 C CA . GLU A 1 89 ? 4.366 -3.722 9.969 1.00 97.12 89 GLU A CA 1
ATOM 740 C C . GLU A 1 89 ? 4.703 -3.385 8.529 1.00 97.12 89 GLU A C 1
ATOM 742 O O . GLU A 1 89 ? 3.831 -3.382 7.662 1.00 97.12 89 GLU A O 1
ATOM 747 N N . TYR A 1 90 ? 5.985 -3.174 8.257 1.00 97.75 90 TYR A N 1
ATOM 748 C CA . TYR A 1 90 ? 6.468 -2.951 6.908 1.00 97.75 90 TYR A CA 1
ATOM 749 C C . TYR A 1 90 ? 7.392 -4.076 6.461 1.00 97.75 90 TYR A C 1
ATOM 751 O O . TYR A 1 90 ? 8.461 -4.301 7.035 1.00 97.75 90 TYR A O 1
ATOM 759 N N . TRP A 1 91 ? 6.974 -4.749 5.396 1.00 97.62 91 TRP A N 1
ATOM 760 C CA . TRP A 1 91 ? 7.728 -5.778 4.699 1.00 97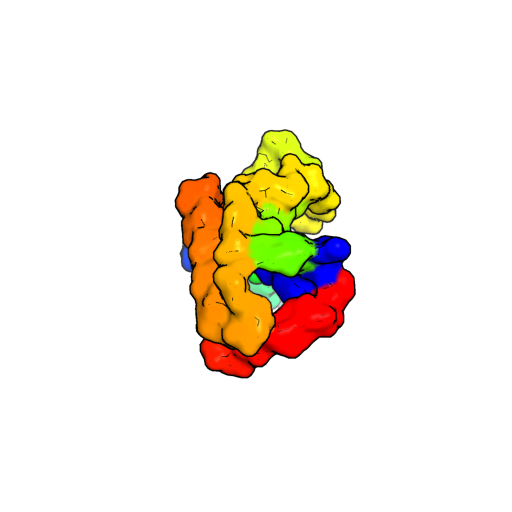.62 91 TRP A CA 1
ATOM 761 C C . TRP A 1 91 ? 8.262 -5.190 3.400 1.00 97.62 91 TRP A C 1
ATOM 763 O O . TRP A 1 91 ? 7.497 -4.645 2.614 1.00 97.62 91 TRP A O 1
ATOM 773 N N . GLN A 1 92 ? 9.568 -5.277 3.167 1.00 96.62 92 GLN A N 1
ATOM 774 C CA . GLN A 1 92 ? 10.232 -4.624 2.038 1.00 96.62 92 GLN A CA 1
ATOM 775 C C . GLN A 1 92 ? 11.123 -5.604 1.285 1.00 96.62 92 GLN A C 1
ATOM 777 O O . GLN A 1 92 ? 11.665 -6.540 1.873 1.00 96.62 92 GLN A O 1
ATOM 782 N N . VAL A 1 93 ? 11.319 -5.360 -0.012 1.00 96.69 93 VAL A N 1
ATOM 783 C CA . VAL A 1 93 ? 12.343 -6.057 -0.795 1.00 96.69 93 VAL A CA 1
ATOM 784 C C . VAL A 1 93 ? 13.739 -5.885 -0.177 1.00 96.69 93 VAL A C 1
ATOM 786 O O . VAL A 1 93 ? 14.196 -4.771 0.084 1.00 96.69 93 VAL A O 1
ATOM 789 N N . GLN A 1 94 ? 14.440 -6.996 0.035 1.00 94.69 94 GLN A N 1
ATOM 790 C CA . GLN A 1 94 ? 15.786 -7.039 0.606 1.00 94.69 94 GLN A CA 1
ATOM 791 C C . GLN A 1 94 ? 16.843 -6.815 -0.479 1.00 94.69 94 GLN A C 1
ATOM 793 O O . GLN A 1 94 ? 17.445 -7.749 -1.001 1.00 94.69 94 GLN A O 1
ATOM 798 N N . VAL A 1 95 ? 17.060 -5.554 -0.845 1.00 93.38 95 VAL A N 1
ATOM 799 C CA . VAL A 1 95 ? 18.059 -5.164 -1.849 1.00 93.38 95 VAL A CA 1
ATOM 800 C C . VAL A 1 95 ? 18.796 -3.897 -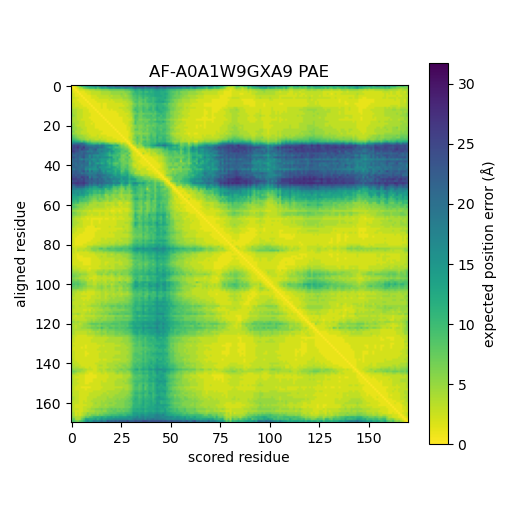1.428 1.00 93.38 95 VAL A C 1
ATOM 802 O O . VAL A 1 95 ? 18.238 -3.035 -0.753 1.00 93.38 95 VAL A O 1
ATOM 805 N N . LYS A 1 96 ? 20.048 -3.744 -1.880 1.00 90.25 96 LYS A N 1
ATOM 806 C CA . LYS A 1 96 ? 20.854 -2.534 -1.628 1.00 90.25 96 LYS A CA 1
ATOM 807 C C . LYS A 1 96 ? 20.246 -1.285 -2.277 1.00 90.25 96 LYS A C 1
ATOM 809 O O . LYS A 1 96 ? 20.300 -0.200 -1.708 1.00 90.25 96 LYS A O 1
ATOM 814 N N . LYS A 1 97 ? 19.679 -1.432 -3.480 1.00 92.06 97 LYS A N 1
ATOM 815 C CA . LYS A 1 97 ? 19.041 -0.349 -4.237 1.00 92.06 97 LYS A CA 1
ATOM 816 C C . LYS A 1 97 ? 17.700 -0.821 -4.779 1.00 92.06 97 LYS A C 1
ATOM 818 O O . LYS A 1 97 ? 17.632 -1.829 -5.475 1.00 92.06 97 LYS A O 1
ATOM 823 N N . ILE A 1 98 ? 16.650 -0.060 -4.486 1.00 92.56 98 ILE A N 1
ATOM 824 C CA . ILE A 1 98 ? 15.297 -0.341 -4.965 1.00 92.56 98 ILE A CA 1
ATOM 825 C C . ILE A 1 98 ? 15.193 0.122 -6.418 1.00 92.56 98 ILE A C 1
ATOM 827 O O . ILE A 1 98 ? 15.124 1.317 -6.707 1.00 92.56 98 ILE A O 1
ATOM 831 N N . VAL A 1 99 ? 15.210 -0.845 -7.328 1.00 90.25 99 VAL A N 1
ATOM 832 C CA . VAL A 1 99 ? 15.041 -0.659 -8.771 1.00 90.25 99 VAL A CA 1
ATOM 833 C C . VAL A 1 99 ? 13.953 -1.600 -9.277 1.00 90.25 99 VAL A C 1
ATOM 835 O O . VAL A 1 99 ? 13.583 -2.553 -8.591 1.00 90.25 99 VAL A O 1
ATOM 838 N N . LYS A 1 100 ? 13.459 -1.344 -10.489 1.00 88.75 100 LYS A N 1
ATOM 839 C CA . LYS A 1 100 ? 12.547 -2.253 -11.184 1.00 88.75 100 LYS A CA 1
ATOM 840 C C . LYS A 1 100 ? 13.206 -3.629 -11.322 1.00 88.75 100 LYS A C 1
ATOM 842 O O . LYS A 1 100 ? 14.265 -3.751 -11.934 1.00 88.75 100 LYS A O 1
ATOM 847 N N . SER A 1 101 ? 12.598 -4.650 -10.723 1.00 85.88 101 SER A N 1
ATOM 848 C CA . SER A 1 101 ? 13.117 -6.019 -10.717 1.00 85.88 101 SER A CA 1
ATOM 849 C C . SER A 1 101 ? 11.976 -7.027 -10.655 1.00 85.88 101 SER A C 1
ATOM 851 O O . SER A 1 101 ? 11.021 -6.855 -9.900 1.00 85.88 101 SER A O 1
ATOM 853 N N . ARG A 1 102 ? 12.130 -8.121 -11.406 1.00 82.62 102 ARG A N 1
ATOM 854 C CA . ARG A 1 102 ? 11.247 -9.298 -11.355 1.00 82.62 102 ARG A CA 1
ATOM 855 C C . ARG A 1 102 ? 11.639 -10.282 -10.249 1.00 82.62 102 ARG A C 1
ATOM 857 O O . ARG A 1 102 ? 10.853 -11.143 -9.883 1.00 82.62 102 ARG A O 1
ATOM 864 N N . LYS A 1 103 ? 12.860 -10.162 -9.719 1.00 87.25 103 LYS A N 1
ATOM 865 C CA . LYS A 1 103 ? 13.368 -10.989 -8.619 1.00 87.25 103 LYS A CA 1
ATOM 866 C C . LYS A 1 103 ? 13.221 -10.198 -7.326 1.00 87.25 103 LYS A C 1
ATOM 868 O O . LYS A 1 103 ? 13.915 -9.195 -7.146 1.00 87.25 103 LYS A O 1
ATOM 873 N N . LYS A 1 104 ? 12.297 -10.622 -6.465 1.00 90.56 104 LYS A N 1
ATOM 874 C CA . LYS A 1 104 ? 11.990 -9.969 -5.190 1.00 90.56 104 LYS A CA 1
ATOM 875 C C . LYS A 1 104 ? 12.048 -10.998 -4.072 1.00 90.56 104 LYS A C 1
ATOM 877 O O . LYS A 1 104 ? 11.432 -12.052 -4.176 1.00 90.56 104 LYS A O 1
ATOM 882 N N . LEU A 1 105 ? 12.766 -10.659 -3.009 1.00 94.88 105 LEU A N 1
ATOM 883 C CA . LEU A 1 105 ? 12.728 -11.365 -1.737 1.00 94.88 105 LEU A CA 1
ATOM 884 C C . LEU A 1 105 ? 12.294 -10.347 -0.688 1.00 94.88 105 LEU A C 1
ATOM 886 O O . LEU A 1 105 ? 12.963 -9.327 -0.524 1.00 94.88 105 LEU A O 1
ATOM 890 N N . PHE A 1 106 ? 11.156 -10.578 -0.041 1.00 96.06 106 PHE A N 1
ATOM 891 C CA . PHE A 1 106 ? 10.634 -9.670 0.976 1.00 96.06 106 PHE A CA 1
ATOM 892 C C . PHE A 1 106 ? 11.104 -10.099 2.361 1.00 96.06 106 PHE A C 1
ATOM 894 O O . PHE A 1 106 ? 11.099 -11.282 2.687 1.00 96.06 106 PHE A O 1
ATOM 901 N N . GLY A 1 107 ? 11.464 -9.123 3.188 1.00 95.50 107 GLY A N 1
ATOM 902 C CA . GLY A 1 107 ? 11.760 -9.330 4.598 1.00 95.50 107 GLY A CA 1
ATOM 903 C C . GLY A 1 107 ? 11.111 -8.257 5.459 1.00 95.50 107 GLY A C 1
ATOM 904 O O . GLY A 1 107 ? 10.843 -7.146 4.992 1.00 95.50 107 GLY A O 1
ATOM 905 N N . CYS A 1 108 ? 10.864 -8.586 6.725 1.00 96.00 108 CYS A N 1
ATOM 906 C CA . CYS A 1 108 ? 10.360 -7.615 7.686 1.00 96.00 108 CYS A CA 1
ATOM 907 C C . CYS A 1 108 ? 11.414 -6.520 7.898 1.00 96.00 108 CYS A C 1
ATOM 909 O O . CYS A 1 108 ? 12.534 -6.791 8.333 1.00 96.00 108 CYS A O 1
ATOM 911 N N . LYS A 1 109 ? 11.064 -5.278 7.559 1.00 94.88 109 LYS A N 1
ATOM 912 C CA . LYS A 1 109 ? 11.923 -4.106 7.754 1.00 94.88 109 LYS A CA 1
ATOM 913 C C . LYS A 1 109 ? 11.632 -3.418 9.083 1.00 94.88 109 LYS A C 1
ATOM 915 O O . LYS A 1 109 ? 12.541 -2.855 9.687 1.00 94.88 109 LYS A O 1
ATOM 920 N N . SER A 1 110 ? 10.373 -3.429 9.516 1.00 95.12 110 SER A N 1
ATOM 921 C CA . SER A 1 110 ? 9.943 -2.857 10.789 1.00 95.12 110 SER A CA 1
ATOM 922 C C . SER A 1 110 ? 8.646 -3.505 11.268 1.00 95.12 110 SER A C 1
ATOM 924 O O . SER A 1 110 ? 7.679 -3.581 10.513 1.00 95.12 110 SER A O 1
ATOM 926 N N . TYR A 1 111 ? 8.613 -3.903 12.541 1.00 94.12 111 TYR A N 1
ATOM 927 C CA . TYR A 1 111 ? 7.417 -4.421 13.216 1.00 94.12 111 TYR A CA 1
ATOM 928 C C . TYR A 1 111 ? 6.466 -3.312 13.713 1.00 94.12 111 TYR A C 1
ATOM 930 O O . TYR A 1 111 ? 5.345 -3.592 14.132 1.00 94.12 111 TYR A O 1
ATOM 938 N N . LYS A 1 112 ? 6.920 -2.053 13.695 1.00 93.56 112 LYS A N 1
ATOM 939 C CA . LYS A 1 112 ? 6.151 -0.873 14.104 1.00 93.56 112 LYS A CA 1
ATOM 940 C C . LYS A 1 112 ? 6.576 0.310 13.243 1.00 93.56 112 LYS A C 1
ATOM 942 O O . LYS A 1 112 ? 7.488 1.062 13.593 1.00 93.56 112 LYS A O 1
ATOM 947 N N . VAL A 1 113 ? 5.977 0.426 12.060 1.00 93.31 113 VAL A N 1
ATOM 948 C CA . VAL A 1 113 ? 6.425 1.418 11.078 1.00 93.31 113 VAL A CA 1
ATOM 949 C C . VAL A 1 113 ? 5.951 2.830 11.410 1.00 93.31 113 VAL A C 1
ATOM 951 O O . VAL A 1 113 ? 6.660 3.787 11.123 1.00 93.31 113 VAL A O 1
ATOM 954 N N . VAL A 1 114 ? 4.796 2.973 12.041 1.00 94.81 114 VAL A N 1
ATOM 955 C CA . VAL A 1 114 ? 4.270 4.231 12.580 1.00 94.81 114 VAL A CA 1
ATOM 956 C C . VAL A 1 114 ? 3.809 3.979 14.006 1.00 94.81 114 VAL A C 1
ATOM 958 O O . VAL A 1 114 ? 3.671 2.819 14.406 1.00 94.81 114 VAL A O 1
ATOM 961 N N . ASP A 1 115 ? 3.605 5.042 14.777 1.00 94.12 115 ASP A N 1
ATOM 962 C CA . ASP A 1 115 ? 3.027 4.889 16.104 1.00 94.12 115 ASP A CA 1
ATOM 963 C C . ASP A 1 115 ? 1.624 4.295 16.026 1.00 94.12 115 ASP A C 1
ATOM 965 O O . ASP A 1 115 ? 0.867 4.522 15.079 1.00 94.12 115 ASP A O 1
ATOM 969 N N . GLU A 1 116 ? 1.335 3.463 17.017 1.00 93.88 116 GLU A N 1
ATOM 970 C CA . GLU A 1 116 ? 0.095 2.715 17.098 1.00 93.88 116 GLU A CA 1
ATOM 971 C C . GLU A 1 116 ? -1.062 3.661 17.380 1.00 93.88 116 GLU A C 1
ATOM 973 O O . GLU A 1 116 ? -0.964 4.558 18.219 1.00 93.88 116 GLU A O 1
ATOM 978 N N . VAL A 1 117 ? -2.173 3.438 16.689 1.00 95.56 117 VAL A N 1
ATOM 979 C CA . VAL A 1 117 ? -3.376 4.247 16.868 1.00 95.56 117 VAL A CA 1
ATOM 980 C C . VAL A 1 117 ? -4.360 3.459 17.712 1.00 95.56 117 VAL A C 1
ATOM 982 O O . VAL A 1 117 ? -4.779 2.369 17.325 1.00 95.56 117 VAL A O 1
ATOM 985 N N . ALA A 1 118 ? -4.714 3.993 18.878 1.00 94.94 118 ALA A N 1
ATOM 986 C CA . ALA A 1 118 ? -5.693 3.370 19.756 1.00 94.94 118 ALA A CA 1
ATOM 987 C C . ALA A 1 118 ? -7.114 3.511 19.198 1.00 94.94 118 ALA A C 1
ATOM 989 O O . ALA A 1 118 ? -7.527 4.586 18.765 1.00 94.94 118 ALA A O 1
ATOM 990 N N . VAL A 1 119 ? -7.869 2.421 19.269 1.00 93.69 119 VAL A N 1
ATOM 991 C CA . VAL A 1 119 ? -9.311 2.383 19.053 1.00 93.69 119 VAL A CA 1
ATOM 992 C C . VAL A 1 119 ? -9.982 2.603 20.404 1.00 93.69 119 VAL A C 1
ATOM 994 O O . VAL A 1 119 ? -9.711 1.874 21.362 1.00 93.69 119 VAL A O 1
ATOM 997 N N . LYS A 1 120 ? -10.854 3.612 20.491 1.00 90.50 120 LYS A N 1
ATOM 998 C CA . LYS A 1 120 ? -11.570 3.935 21.735 1.00 90.50 120 LYS A CA 1
ATOM 999 C C . LYS A 1 120 ? -12.556 2.839 22.126 1.00 90.50 120 LYS A C 1
ATOM 1001 O O . LYS A 1 120 ? -12.637 2.478 23.293 1.00 90.50 120 LYS A O 1
ATOM 1006 N N . ASP A 1 121 ? -13.286 2.324 21.141 1.00 90.00 121 ASP A N 1
ATOM 1007 C CA . ASP A 1 121 ? -14.335 1.329 21.329 1.00 90.00 121 ASP A CA 1
ATOM 1008 C C . ASP A 1 121 ? -14.310 0.312 20.179 1.00 90.00 121 ASP A C 1
ATOM 1010 O O . ASP A 1 121 ? -14.621 0.638 19.034 1.00 90.00 121 ASP A O 1
ATOM 1014 N N . LEU A 1 122 ? -13.924 -0.929 20.489 1.00 89.88 122 LEU A N 1
ATOM 1015 C CA . LEU A 1 122 ? -13.850 -2.025 19.516 1.00 89.88 122 LEU A CA 1
ATOM 1016 C C . LEU A 1 122 ? -15.225 -2.577 19.117 1.00 89.88 122 LEU A C 1
ATOM 1018 O O . LEU A 1 122 ? -15.304 -3.365 18.182 1.00 89.88 122 LEU A O 1
ATOM 1022 N N . SER A 1 123 ? -16.301 -2.186 19.803 1.00 90.31 123 SER A N 1
ATOM 1023 C CA . SER A 1 123 ? -17.665 -2.570 19.424 1.00 90.31 123 SER A CA 1
ATOM 1024 C C . SER A 1 123 ? -18.258 -1.661 18.342 1.00 90.31 123 SER A C 1
ATOM 1026 O O . SER A 1 123 ? -19.301 -1.978 17.771 1.00 90.31 123 SER A O 1
ATOM 1028 N N . LYS A 1 124 ? -17.594 -0.538 18.027 1.00 93.44 124 LYS A N 1
ATOM 1029 C CA . LYS A 1 124 ? -18.078 0.462 17.071 1.00 93.44 124 LYS A CA 1
ATOM 1030 C C . LYS A 1 124 ? -17.280 0.440 15.779 1.00 93.44 124 LYS A C 1
ATOM 1032 O O . LYS A 1 124 ? -16.102 0.790 15.739 1.00 93.44 124 LYS A O 1
ATOM 1037 N N . ASN A 1 125 ? -17.982 0.134 14.692 1.00 93.56 125 ASN A N 1
ATOM 1038 C CA . ASN A 1 125 ? -17.410 0.069 13.351 1.00 93.56 125 ASN A CA 1
ATOM 1039 C C . ASN A 1 125 ? -16.733 1.396 12.933 1.00 93.56 125 ASN A C 1
ATOM 1041 O O . ASN A 1 125 ? -15.622 1.409 12.402 1.00 93.56 125 ASN A O 1
ATOM 1045 N N . SER A 1 126 ? -17.366 2.530 13.254 1.00 94.19 126 SER A N 1
ATOM 1046 C CA . SER A 1 126 ? -16.853 3.870 12.947 1.00 94.19 126 SER A CA 1
ATOM 1047 C C . SER A 1 126 ? -15.524 4.183 13.638 1.00 94.19 126 SER A C 1
ATOM 1049 O O . SER A 1 126 ? -14.639 4.761 13.016 1.00 94.19 126 SER A O 1
ATOM 1051 N N . GLU A 1 127 ? -15.358 3.786 14.901 1.00 94.69 127 GLU A N 1
ATOM 1052 C CA . GLU A 1 127 ? -14.139 4.055 15.677 1.00 94.69 127 GLU A CA 1
ATOM 1053 C C . GLU A 1 127 ? -12.955 3.237 15.152 1.00 94.69 127 GLU A C 1
ATOM 1055 O O . GLU A 1 127 ? -11.853 3.768 14.999 1.00 94.69 127 GLU A O 1
ATOM 1060 N N . ILE A 1 128 ? -13.184 1.962 14.807 1.00 94.94 128 ILE A N 1
ATOM 1061 C CA . ILE A 1 128 ? -12.155 1.114 14.187 1.00 94.94 128 ILE A CA 1
ATOM 1062 C C . ILE A 1 128 ? -11.733 1.707 12.842 1.00 94.94 128 ILE A C 1
ATOM 1064 O O . ILE A 1 128 ? -10.538 1.876 12.593 1.00 94.94 128 ILE A O 1
ATOM 1068 N N . LYS A 1 129 ? -12.701 2.070 11.993 1.00 96.19 129 LYS A N 1
ATOM 1069 C CA . LYS A 1 129 ? -12.429 2.684 10.690 1.00 96.19 129 LYS A CA 1
ATOM 1070 C C . LYS A 1 129 ? -11.587 3.955 10.833 1.00 96.19 129 LYS A C 1
ATOM 1072 O O . LYS A 1 129 ? -10.562 4.073 10.164 1.00 96.19 129 LYS A O 1
ATOM 1077 N N . VAL A 1 130 ? -11.972 4.869 11.728 1.00 96.44 130 VAL A N 1
ATOM 1078 C CA . VAL A 1 130 ? -11.240 6.125 11.975 1.00 96.44 130 VAL A CA 1
ATOM 1079 C C . VAL A 1 130 ? -9.802 5.852 12.421 1.00 96.44 130 VAL A C 1
ATOM 1081 O O . VAL A 1 130 ? -8.874 6.502 11.937 1.00 96.44 130 VAL A O 1
ATOM 1084 N N . ALA A 1 131 ? -9.587 4.868 13.297 1.00 96.62 131 ALA A N 1
ATOM 1085 C CA . ALA A 1 131 ? -8.246 4.493 13.735 1.00 96.62 131 ALA A CA 1
ATOM 1086 C C . ALA A 1 131 ? -7.394 3.914 12.591 1.00 96.62 131 ALA A C 1
ATOM 1088 O O . ALA A 1 131 ? -6.210 4.244 12.478 1.00 96.62 131 ALA A O 1
ATOM 1089 N N . ILE A 1 132 ? -7.987 3.089 11.720 1.00 96.31 132 ILE A N 1
ATOM 1090 C CA . ILE A 1 132 ? -7.312 2.548 10.532 1.00 96.31 132 ILE A CA 1
ATOM 1091 C C . ILE A 1 132 ? -6.932 3.680 9.572 1.00 96.31 132 ILE A C 1
ATOM 1093 O O . ILE A 1 132 ? -5.779 3.757 9.148 1.00 96.31 132 ILE A O 1
ATOM 1097 N N . GLU A 1 133 ? -7.863 4.584 9.258 1.00 96.94 133 GLU A N 1
ATOM 1098 C CA . GLU A 1 133 ? -7.609 5.728 8.373 1.00 96.94 133 GLU A CA 1
ATOM 1099 C C . GLU A 1 133 ? -6.517 6.647 8.936 1.00 96.94 133 GLU A C 1
ATOM 1101 O O . GLU A 1 133 ? -5.621 7.068 8.202 1.00 96.94 133 GLU A O 1
ATOM 1106 N N . ALA A 1 134 ? -6.521 6.900 10.248 1.00 97.25 134 ALA A N 1
ATOM 1107 C CA . ALA A 1 134 ? -5.467 7.662 10.912 1.00 97.25 134 ALA A CA 1
ATOM 1108 C C . ALA A 1 134 ? -4.097 6.964 10.820 1.00 97.25 134 ALA A C 1
ATOM 1110 O O . ALA A 1 134 ? -3.089 7.612 10.526 1.00 97.25 134 ALA A O 1
ATOM 1111 N N . ALA A 1 135 ? -4.046 5.642 11.012 1.00 96.88 135 ALA A N 1
ATOM 1112 C CA . ALA A 1 135 ? -2.808 4.874 10.893 1.00 96.88 135 ALA A CA 1
ATOM 1113 C C . ALA A 1 135 ? -2.263 4.879 9.451 1.00 96.88 135 ALA A C 1
ATOM 1115 O O . ALA A 1 135 ? -1.065 5.084 9.244 1.00 96.88 135 ALA A O 1
ATOM 1116 N N . ILE A 1 136 ? -3.138 4.728 8.449 1.00 96.69 136 ILE A N 1
ATOM 1117 C CA . ILE A 1 136 ? -2.777 4.816 7.026 1.00 96.69 136 ILE A CA 1
ATOM 1118 C C . ILE A 1 136 ? -2.254 6.214 6.685 1.00 96.69 136 ILE A C 1
ATOM 1120 O O . ILE A 1 136 ? -1.207 6.327 6.049 1.00 96.69 136 ILE A O 1
ATOM 1124 N N . LYS A 1 137 ? -2.904 7.276 7.171 1.00 96.75 137 LYS A N 1
ATOM 1125 C CA . LYS A 1 137 ? -2.459 8.661 6.958 1.00 96.75 137 LYS A CA 1
ATOM 1126 C C . LYS A 1 137 ? -1.059 8.910 7.525 1.00 96.75 137 LYS A C 1
ATOM 1128 O O . LYS A 1 137 ? -0.222 9.549 6.884 1.00 96.75 137 LYS A O 1
ATOM 1133 N N . ASN A 1 138 ? -0.758 8.356 8.701 1.00 96.50 138 ASN A N 1
ATOM 1134 C CA . ASN A 1 138 ? 0.593 8.399 9.264 1.00 96.50 138 ASN A CA 1
ATOM 1135 C C . ASN A 1 138 ? 1.603 7.679 8.356 1.00 96.50 138 ASN A C 1
ATOM 1137 O O . ASN A 1 138 ? 2.735 8.147 8.187 1.00 96.50 138 ASN A O 1
ATOM 1141 N N . CYS A 1 139 ? 1.205 6.563 7.734 1.00 96.19 139 CYS A N 1
ATOM 1142 C CA . CYS A 1 139 ? 2.028 5.899 6.730 1.00 96.19 139 CYS A CA 1
ATOM 1143 C C . CYS A 1 139 ? 2.226 6.775 5.491 1.00 96.19 139 CYS A C 1
ATOM 1145 O O . CYS A 1 139 ? 3.368 6.930 5.083 1.00 96.19 139 CYS A O 1
ATOM 1147 N N . GLU A 1 140 ? 1.201 7.412 4.930 1.00 95.62 140 GLU A N 1
ATOM 1148 C CA . GLU A 1 140 ? 1.360 8.312 3.774 1.00 95.62 140 GLU A CA 1
ATOM 1149 C C . GLU A 1 140 ? 2.391 9.423 4.041 1.00 95.62 140 GLU A C 1
ATOM 1151 O O . GLU A 1 140 ? 3.268 9.685 3.214 1.00 95.62 140 GLU A O 1
ATOM 1156 N N . ILE A 1 141 ? 2.369 10.013 5.242 1.00 94.94 141 ILE A N 1
ATOM 1157 C CA . ILE A 1 141 ? 3.338 11.040 5.660 1.00 94.94 141 ILE A CA 1
ATOM 1158 C C . ILE A 1 141 ? 4.761 10.474 5.750 1.00 94.94 141 ILE A C 1
ATOM 1160 O O . ILE A 1 141 ? 5.722 11.145 5.362 1.00 94.94 141 ILE A O 1
ATOM 1164 N N . LYS A 1 142 ? 4.922 9.252 6.262 1.00 94.56 142 LYS A N 1
ATOM 1165 C CA . LYS A 1 142 ? 6.234 8.600 6.383 1.00 94.56 142 LYS A CA 1
ATOM 1166 C C . LYS A 1 142 ? 6.761 8.090 5.039 1.00 94.56 142 LYS A C 1
ATOM 1168 O O . LYS A 1 142 ? 7.967 8.098 4.800 1.00 94.56 142 LYS A O 1
ATOM 1173 N N . PHE A 1 143 ? 5.866 7.667 4.156 1.00 93.25 143 PHE A N 1
ATOM 1174 C CA . PHE A 1 143 ? 6.151 6.998 2.892 1.00 93.25 143 PHE A CA 1
ATOM 1175 C C . PHE A 1 143 ? 6.074 7.934 1.679 1.00 93.25 143 PHE A C 1
ATOM 1177 O O . PHE A 1 143 ? 5.946 7.450 0.566 1.00 93.25 143 PHE A O 1
ATOM 1184 N N . LYS A 1 144 ? 6.253 9.253 1.845 1.00 90.81 144 LYS A N 1
ATOM 1185 C CA . LYS A 1 144 ? 6.155 10.272 0.768 1.00 90.81 144 LYS A CA 1
ATOM 1186 C C . LYS A 1 144 ? 6.912 9.961 -0.529 1.00 90.81 144 LYS A C 1
ATOM 1188 O O . LYS A 1 144 ? 6.555 10.462 -1.587 1.00 90.81 144 LYS A O 1
ATOM 1193 N N . LYS A 1 145 ? 7.997 9.186 -0.449 1.00 91.94 145 LYS A N 1
ATOM 1194 C CA . LYS A 1 145 ? 8.805 8.791 -1.613 1.00 91.94 145 LYS A CA 1
ATOM 1195 C C . LYS A 1 145 ? 8.169 7.659 -2.431 1.00 91.94 145 LYS A C 1
ATOM 1197 O O . LYS A 1 145 ? 8.517 7.494 -3.597 1.00 91.94 145 LYS A O 1
ATOM 1202 N N . TRP A 1 146 ? 7.339 6.831 -1.810 1.00 94.31 146 TRP A N 1
ATOM 1203 C CA . TRP A 1 146 ? 6.772 5.617 -2.391 1.00 94.31 146 TRP A CA 1
ATOM 1204 C C . TRP A 1 146 ? 5.264 5.790 -2.560 1.00 94.31 146 TRP A C 1
ATOM 1206 O O . TRP A 1 146 ? 4.641 6.620 -1.907 1.00 94.31 146 TRP A O 1
ATOM 1216 N N . HIS A 1 147 ? 4.675 5.016 -3.461 1.00 96.06 147 HIS A N 1
ATOM 1217 C CA . HIS A 1 147 ? 3.250 5.095 -3.741 1.00 96.06 147 HIS A CA 1
ATOM 1218 C C . HIS A 1 147 ? 2.511 4.000 -2.967 1.00 96.06 147 HIS A C 1
ATOM 1220 O O . HIS A 1 147 ? 2.788 2.818 -3.162 1.00 96.06 147 HIS A O 1
ATOM 1226 N N . LEU A 1 148 ? 1.607 4.384 -2.066 1.00 97.06 148 LEU A N 1
ATOM 1227 C CA . LEU A 1 148 ? 0.740 3.448 -1.350 1.00 97.06 148 LEU A CA 1
ATOM 1228 C C . LEU A 1 148 ? -0.532 3.220 -2.165 1.00 97.06 148 LEU A C 1
ATOM 1230 O O . LEU A 1 148 ? -1.221 4.179 -2.506 1.00 97.06 148 LEU A O 1
ATOM 1234 N N . ASP A 1 149 ? -0.853 1.964 -2.459 1.00 96.56 149 ASP A N 1
ATOM 1235 C CA . ASP A 1 149 ? -2.085 1.629 -3.175 1.00 96.56 149 ASP A CA 1
ATOM 1236 C C . ASP A 1 149 ? -3.247 1.465 -2.202 1.00 96.56 149 ASP A C 1
ATOM 1238 O O . ASP A 1 149 ? -3.481 0.407 -1.617 1.00 96.56 149 ASP A O 1
ATOM 1242 N N . LEU A 1 150 ? -3.974 2.566 -2.035 1.00 96.38 150 LEU A N 1
ATOM 1243 C CA . LEU A 1 150 ? -5.163 2.642 -1.196 1.00 96.38 150 LEU A CA 1
ATOM 1244 C C . LEU A 1 150 ? -6.452 2.370 -1.977 1.00 96.38 150 LEU A C 1
ATOM 1246 O O . LEU A 1 150 ? -7.531 2.543 -1.416 1.00 96.38 150 LEU A O 1
ATOM 1250 N N . HIS A 1 151 ? -6.379 1.966 -3.250 1.00 95.25 151 HIS A N 1
ATOM 1251 C CA . HIS A 1 151 ? -7.559 1.849 -4.106 1.00 95.25 151 HIS A CA 1
ATOM 1252 C C . HIS A 1 151 ? -8.573 0.852 -3.534 1.00 95.25 151 HIS A C 1
ATOM 1254 O O . HIS A 1 151 ? -9.712 1.216 -3.251 1.00 95.25 151 HIS A O 1
ATOM 1260 N N . HIS A 1 152 ? -8.137 -0.385 -3.277 1.00 94.12 152 HIS A N 1
ATOM 1261 C CA . HIS A 1 152 ? -9.014 -1.427 -2.737 1.00 94.12 152 HIS A CA 1
ATOM 1262 C C . HIS A 1 152 ? -9.511 -1.083 -1.334 1.00 94.12 152 HIS A C 1
ATOM 1264 O O . HIS A 1 152 ? -10.681 -1.297 -1.038 1.00 94.12 152 HIS A O 1
ATOM 1270 N N . PHE A 1 153 ? -8.651 -0.504 -0.488 1.00 96.31 153 PHE A N 1
ATOM 1271 C CA . PHE A 1 153 ? -9.057 -0.054 0.841 1.00 96.31 153 PHE A CA 1
ATOM 1272 C C . PHE A 1 153 ? -10.178 0.988 0.751 1.00 96.31 153 PHE A C 1
ATOM 1274 O O . PHE A 1 153 ? -11.222 0.819 1.372 1.00 96.31 153 PHE A O 1
ATOM 1281 N N . ASN A 1 154 ? -10.003 2.027 -0.066 1.00 96.81 154 ASN A N 1
ATOM 1282 C CA . ASN A 1 154 ? -10.994 3.088 -0.224 1.00 96.81 154 ASN A CA 1
ATOM 1283 C C . ASN A 1 154 ? -12.312 2.596 -0.830 1.00 96.81 154 ASN A C 1
ATOM 1285 O O . ASN A 1 154 ? -13.351 3.152 -0.497 1.00 96.81 154 ASN A O 1
ATOM 1289 N N . LEU A 1 155 ? -12.283 1.560 -1.671 1.00 96.50 155 LEU A N 1
ATOM 1290 C CA . LEU A 1 155 ? -13.498 0.956 -2.218 1.00 96.50 155 LEU A CA 1
ATOM 1291 C C . LEU A 1 155 ? -14.308 0.195 -1.166 1.00 96.50 155 LEU A C 1
ATOM 1293 O O . LEU A 1 155 ? -15.533 0.253 -1.186 1.00 96.50 155 LEU A O 1
ATOM 1297 N N . ILE A 1 156 ? -13.642 -0.537 -0.269 1.00 95.94 156 ILE A N 1
ATOM 1298 C CA . ILE A 1 156 ? -14.334 -1.436 0.665 1.00 95.94 156 ILE A CA 1
ATOM 1299 C C . ILE A 1 156 ? -14.605 -0.797 2.028 1.00 95.94 156 ILE A C 1
ATOM 1301 O O . ILE A 1 156 ? -15.504 -1.243 2.733 1.00 95.94 156 ILE A O 1
ATOM 1305 N N . LYS A 1 157 ? -13.847 0.232 2.427 1.00 94.56 157 LYS A N 1
ATOM 1306 C CA . LYS A 1 157 ? -13.793 0.693 3.826 1.00 94.56 157 LYS A CA 1
ATOM 1307 C C . LYS A 1 157 ? -15.118 1.140 4.435 1.00 94.56 157 LYS A C 1
ATOM 1309 O O . LYS A 1 157 ? -15.250 1.101 5.656 1.00 94.56 157 LYS A O 1
ATOM 1314 N N . ASP A 1 158 ? -16.057 1.573 3.603 1.00 94.94 158 ASP A N 1
ATOM 1315 C CA . ASP A 1 158 ? -17.380 2.041 4.022 1.00 94.94 158 ASP A CA 1
ATOM 1316 C C . ASP A 1 158 ? -18.408 0.909 4.130 1.00 94.94 158 ASP A C 1
ATOM 1318 O O . ASP A 1 158 ? -19.441 1.075 4.771 1.00 94.94 158 ASP A O 1
ATOM 1322 N N . TYR A 1 159 ? -18.105 -0.251 3.545 1.00 95.38 159 TYR A N 1
ATOM 1323 C CA . TYR A 1 159 ? -19.000 -1.408 3.469 1.00 95.38 159 TYR A CA 1
ATOM 1324 C C . TYR A 1 159 ? -18.545 -2.577 4.347 1.00 95.38 159 TYR A C 1
ATOM 1326 O O . TYR A 1 159 ? -19.300 -3.523 4.560 1.00 95.38 159 TYR A O 1
ATOM 1334 N N . VAL A 1 160 ? -17.309 -2.537 4.848 1.00 94.62 160 VAL A N 1
ATOM 1335 C CA . VAL A 1 160 ? -16.773 -3.570 5.736 1.00 94.62 160 VAL A CA 1
ATOM 1336 C C . VAL A 1 160 ? -17.345 -3.398 7.143 1.00 94.62 160 VAL A C 1
ATOM 1338 O O . VAL A 1 160 ? -17.289 -2.325 7.747 1.00 94.62 160 VAL A O 1
ATOM 1341 N N . ASP A 1 161 ? -17.855 -4.495 7.696 1.00 95.06 161 ASP A N 1
ATOM 1342 C CA . ASP A 1 161 ? -18.095 -4.621 9.129 1.00 95.06 161 ASP A CA 1
ATOM 1343 C C . ASP A 1 161 ? -16.755 -4.844 9.840 1.00 95.06 161 ASP A C 1
ATOM 1345 O O . ASP A 1 161 ? -16.304 -5.978 10.020 1.00 95.06 161 ASP A O 1
ATOM 1349 N N . TRP A 1 162 ? -16.081 -3.751 10.205 1.00 93.88 162 TRP A N 1
ATOM 1350 C CA . TRP A 1 162 ? -14.748 -3.811 10.791 1.00 93.88 162 TRP A CA 1
ATOM 1351 C C . TRP A 1 162 ? -14.733 -4.526 12.133 1.00 93.88 162 TRP A C 1
ATOM 1353 O O . TRP A 1 162 ? -13.731 -5.168 12.426 1.00 93.88 162 TRP A O 1
ATOM 1363 N N . VAL A 1 163 ? -15.818 -4.473 12.913 1.00 92.75 163 VAL A N 1
ATOM 1364 C CA . VAL A 1 163 ? -15.918 -5.145 14.219 1.00 92.75 163 VAL A CA 1
ATOM 1365 C C . VAL A 1 163 ? -15.767 -6.650 14.027 1.00 92.75 163 VAL A C 1
ATOM 1367 O O . VAL A 1 163 ? -14.860 -7.268 14.590 1.00 92.75 163 VAL A O 1
ATOM 1370 N N . ASN A 1 164 ? -16.600 -7.233 13.164 1.00 92.44 164 ASN A N 1
ATOM 1371 C CA . ASN A 1 164 ? -16.539 -8.662 12.877 1.00 92.44 164 ASN A CA 1
ATOM 1372 C C . ASN A 1 164 ? -15.290 -9.036 12.072 1.00 92.44 164 ASN A C 1
ATOM 1374 O O . ASN A 1 164 ? -14.698 -10.095 12.301 1.00 92.44 164 ASN A O 1
ATOM 1378 N N . PHE A 1 165 ? -14.844 -8.168 11.165 1.00 91.00 165 PHE A N 1
ATOM 1379 C CA . PHE A 1 165 ? -13.672 -8.414 10.331 1.00 91.00 165 PHE A CA 1
ATOM 1380 C C . PHE A 1 165 ? -12.386 -8.550 11.159 1.00 91.00 165 PHE A C 1
ATOM 1382 O O . PHE A 1 165 ? -11.648 -9.523 11.002 1.00 91.00 165 PHE A O 1
ATOM 1389 N N . VAL A 1 166 ? -12.133 -7.630 12.098 1.00 89.81 166 VAL A N 1
ATOM 1390 C CA . VAL A 1 166 ? -10.937 -7.689 12.958 1.00 89.81 166 VAL A CA 1
ATOM 1391 C C . VAL A 1 166 ? -11.072 -8.707 14.093 1.00 89.81 166 VAL A C 1
ATOM 1393 O O . VAL A 1 166 ? -10.065 -9.235 14.569 1.00 89.81 166 VAL A O 1
ATOM 1396 N N . ALA A 1 167 ? -12.293 -9.023 14.535 1.00 84.94 167 ALA A N 1
ATOM 1397 C CA . ALA A 1 167 ? -12.518 -10.062 15.536 1.00 84.94 167 ALA A CA 1
ATOM 1398 C C . ALA A 1 167 ? -12.144 -11.456 15.004 1.00 84.94 167 ALA A C 1
ATOM 1400 O O . ALA A 1 167 ? -11.514 -12.229 15.731 1.00 84.94 167 ALA A O 1
ATOM 1401 N N . ASN A 1 168 ? -12.457 -11.740 13.737 1.00 84.50 168 ASN A N 1
ATOM 1402 C CA . ASN A 1 168 ? -12.192 -13.025 13.077 1.00 84.50 168 ASN A CA 1
ATOM 1403 C C . ASN A 1 168 ? -10.830 -13.099 12.365 1.00 84.50 168 ASN A C 1
ATOM 1405 O O . ASN A 1 168 ? -10.485 -14.122 11.772 1.00 84.50 168 ASN A O 1
ATOM 1409 N N . ALA A 1 169 ? -10.051 -12.021 12.419 1.00 81.81 169 ALA A N 1
ATOM 1410 C CA . ALA A 1 169 ? -8.708 -11.955 11.864 1.00 81.81 169 ALA A CA 1
ATOM 1411 C C . ALA A 1 169 ? -7.760 -12.974 12.531 1.00 81.81 169 ALA A C 1
ATOM 1413 O O . ALA A 1 169 ? -7.788 -13.158 13.753 1.00 81.81 169 ALA A O 1
ATOM 1414 N N . LYS A 1 170 ? -6.934 -13.630 11.705 1.00 61.09 170 LYS A N 1
ATOM 1415 C CA . LYS A 1 170 ? -5.986 -14.680 12.115 1.00 61.09 170 LYS A CA 1
ATOM 1416 C C . LYS A 1 170 ? -4.709 -14.114 12.729 1.00 61.09 170 LYS A C 1
ATOM 1418 O O . LYS A 1 170 ? -4.242 -13.041 12.280 1.00 61.09 170 LYS A O 1
#

Solvent-accessible surface area (backbone atoms only — not comparable to full-atom values): 9556 Å² total; per-residue (Å²): 112,74,20,48,66,52,74,34,50,26,21,63,60,50,65,74,61,47,52,53,55,47,51,55,48,49,64,62,44,54,82,34,75,66,31,50,48,51,47,51,53,51,43,72,76,41,82,82,62,92,56,57,64,62,54,50,49,55,50,50,40,50,71,75,56,48,62,58,94,69,35,39,56,46,31,35,39,40,35,26,44,44,74,57,22,44,38,32,27,32,31,29,50,77,59,98,68,96,66,93,48,91,80,78,53,75,40,83,74,33,83,62,68,51,80,66,28,69,35,90,42,73,86,38,46,68,43,43,49,52,24,51,53,52,44,51,52,51,44,52,69,75,38,70,81,44,32,71,55,52,62,69,54,69,72,41,61,87,76,56,61,46,40,64,50,56,69,71,29,89

Sequence (170 aa):
MKKYFFEIPVYRISESVYEKQMDDFLRRKIPTYNGMKEILLSRIKNPGISDTNAMLSGMLSKEFGGPWKYNEIIGYLRLYLYGNQIRIEYWQVQVKKIVKSRKKLFGCKSYKVVDEVAVKDLSKNSEIKVAIEAAIKNCEIKFKKWHLDLHHFNLIKDYVDWVNFVANAK